Protein AF-A0A366DK91-F1 (afdb_monomer_lite)

Organism: NCBI:txid354351

pLDDT: mean 92.33, std 10.26, range [51.75, 98.25]

Radius of gyration: 20.64 Å; chains: 1; bounding box: 46×15×58 Å

Sequence (70 aa):
MIVTPERIDNALDRLAEIMVLMGDKGHIYLPIYERLEQELEQMQSADNKMSAVHARLKRSQDRKAGSLLA

Structure (mmCIF, N/CA/C/O backbone):
data_AF-A0A366DK91-F1
#
_entry.id   AF-A0A366DK91-F1
#
loop_
_atom_site.group_PDB
_atom_site.id
_atom_site.type_symbol
_atom_site.label_atom_id
_atom_site.label_alt_id
_atom_site.label_comp_id
_atom_site.label_asym_id
_atom_site.label_entity_id
_atom_site.label_seq_id
_atom_site.pdbx_PDB_ins_code
_atom_site.Cartn_x
_atom_site.Cartn_y
_atom_site.Cartn_z
_atom_site.occupancy
_atom_site.B_iso_or_equiv
_atom_site.auth_seq_id
_atom_site.auth_comp_id
_atom_site.auth_asym_id
_atom_site.auth_atom_id
_atom_site.pdbx_PDB_model_num
ATOM 1 N N . MET A 1 1 ? 15.904 -2.349 12.018 1.00 55.81 1 MET A N 1
ATOM 2 C CA . MET A 1 1 ? 15.101 -1.343 11.293 1.00 55.81 1 MET A CA 1
ATOM 3 C C . MET A 1 1 ? 13.718 -1.944 11.073 1.00 55.81 1 MET A C 1
ATOM 5 O O . MET A 1 1 ? 13.659 -3.003 10.470 1.00 55.81 1 MET A O 1
ATOM 9 N N . ILE A 1 2 ? 12.652 -1.358 11.626 1.00 75.81 2 ILE A N 1
ATOM 10 C CA . ILE A 1 2 ? 11.281 -1.893 11.506 1.00 75.81 2 ILE A CA 1
ATOM 11 C C . ILE A 1 2 ? 10.693 -1.453 10.156 1.00 75.81 2 ILE A C 1
ATOM 13 O O . ILE A 1 2 ? 10.900 -0.307 9.739 1.00 75.81 2 ILE A O 1
ATOM 17 N N . VAL A 1 3 ? 10.020 -2.374 9.465 1.00 84.44 3 VAL A N 1
ATOM 18 C CA . VAL A 1 3 ? 9.255 -2.098 8.240 1.00 84.44 3 VAL A CA 1
ATOM 19 C C . VAL A 1 3 ? 7.844 -1.684 8.656 1.00 84.44 3 VAL A C 1
ATOM 21 O O . VAL A 1 3 ? 7.236 -2.376 9.469 1.00 84.44 3 VAL A O 1
ATOM 24 N N . THR A 1 4 ? 7.358 -0.552 8.147 1.00 92.62 4 THR A N 1
ATOM 25 C CA . THR A 1 4 ? 6.007 -0.030 8.423 1.00 92.62 4 THR A CA 1
ATOM 26 C C . THR A 1 4 ? 5.233 0.128 7.111 1.00 92.62 4 THR A C 1
ATOM 28 O O . THR A 1 4 ? 5.886 0.257 6.066 1.00 92.62 4 THR A O 1
ATOM 31 N N . PRO A 1 5 ? 3.886 0.156 7.141 1.00 93.69 5 PRO A N 1
ATOM 32 C CA . PRO A 1 5 ? 3.064 0.374 5.949 1.00 93.69 5 PRO A CA 1
ATOM 33 C C . PRO A 1 5 ? 3.487 1.616 5.162 1.00 93.69 5 PRO A C 1
ATOM 35 O O . PRO A 1 5 ? 3.713 1.539 3.962 1.00 93.69 5 PRO A O 1
ATOM 38 N N . GLU A 1 6 ? 3.726 2.736 5.846 1.00 94.31 6 GLU A N 1
ATOM 39 C CA . GLU A 1 6 ? 4.101 4.010 5.220 1.00 94.31 6 GLU A CA 1
ATOM 40 C C . GLU A 1 6 ? 5.446 3.908 4.501 1.00 94.31 6 GLU A C 1
ATOM 42 O O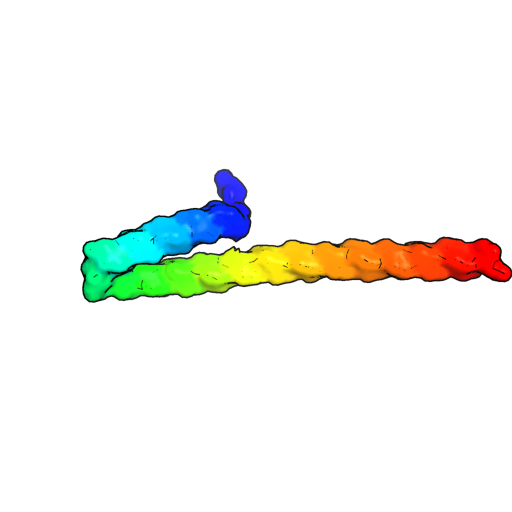 . GLU A 1 6 ? 5.682 4.555 3.485 1.00 94.31 6 GLU A O 1
ATOM 47 N N . ARG A 1 7 ? 6.373 3.102 5.024 1.00 95.12 7 ARG A N 1
ATOM 48 C CA . ARG A 1 7 ? 7.671 2.902 4.377 1.00 95.12 7 ARG A CA 1
ATOM 49 C C . ARG A 1 7 ? 7.573 2.022 3.142 1.00 95.12 7 ARG A C 1
ATOM 51 O O . ARG A 1 7 ? 8.348 2.244 2.218 1.00 95.12 7 ARG A O 1
ATOM 58 N N . ILE A 1 8 ? 6.679 1.034 3.150 1.00 95.88 8 ILE A N 1
ATOM 59 C CA . ILE A 1 8 ? 6.399 0.214 1.968 1.00 95.88 8 ILE A CA 1
ATOM 60 C C . ILE A 1 8 ? 5.723 1.076 0.901 1.00 95.88 8 ILE A C 1
ATOM 62 O O . ILE A 1 8 ? 6.161 1.050 -0.242 1.00 95.88 8 ILE A O 1
ATOM 66 N N . ASP A 1 9 ? 4.753 1.901 1.292 1.00 96.62 9 ASP A N 1
ATOM 67 C CA . ASP A 1 9 ? 4.041 2.830 0.408 1.00 96.62 9 ASP A CA 1
ATOM 68 C C . ASP A 1 9 ? 5.012 3.802 -0.292 1.00 96.62 9 ASP A C 1
ATOM 70 O O . ASP A 1 9 ? 5.119 3.825 -1.515 1.00 96.62 9 ASP A O 1
ATOM 74 N N . ASN A 1 10 ? 5.881 4.471 0.478 1.00 96.88 10 ASN A N 1
ATOM 75 C CA . ASN A 1 10 ? 6.938 5.324 -0.085 1.00 96.88 10 ASN A CA 1
ATOM 76 C C . ASN A 1 10 ? 7.922 4.558 -0.996 1.00 96.88 10 ASN A C 1
ATOM 78 O O . ASN A 1 10 ? 8.497 5.126 -1.928 1.00 96.88 10 ASN A O 1
ATOM 82 N N . ALA A 1 11 ? 8.187 3.278 -0.709 1.00 96.06 11 ALA A N 1
ATOM 83 C CA . ALA A 1 11 ? 9.061 2.455 -1.540 1.00 96.06 11 ALA A CA 1
ATOM 84 C C . ALA A 1 11 ? 8.385 2.060 -2.861 1.00 96.06 11 ALA A C 1
ATOM 86 O O . ALA A 1 11 ? 9.065 2.032 -3.888 1.00 96.06 11 ALA A O 1
ATOM 87 N N . LEU A 1 12 ? 7.076 1.795 -2.842 1.00 98.06 12 LEU A N 1
ATOM 88 C CA . LEU A 1 12 ? 6.261 1.546 -4.031 1.0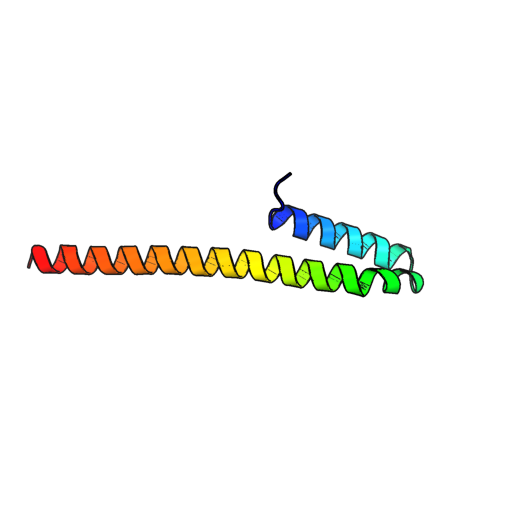0 98.06 12 LEU A CA 1
ATOM 89 C C . LEU A 1 12 ? 6.239 2.771 -4.946 1.00 98.06 12 LEU A C 1
ATOM 91 O O . LEU A 1 12 ? 6.531 2.622 -6.132 1.00 98.06 12 LEU A O 1
ATOM 95 N N . ASP A 1 13 ? 6.013 3.970 -4.398 1.00 98.25 13 ASP A N 1
ATOM 96 C CA . ASP A 1 13 ? 6.067 5.229 -5.156 1.00 98.25 13 ASP A CA 1
ATOM 97 C C . ASP A 1 13 ? 7.418 5.394 -5.855 1.00 98.25 13 ASP A C 1
ATOM 99 O O . ASP A 1 13 ? 7.505 5.615 -7.067 1.00 98.25 13 ASP A O 1
ATOM 103 N N . ARG A 1 14 ? 8.508 5.198 -5.105 1.00 97.31 14 ARG A N 1
ATOM 104 C CA . ARG A 1 14 ? 9.856 5.323 -5.658 1.00 97.31 14 ARG A CA 1
ATOM 105 C C . ARG A 1 14 ? 10.158 4.263 -6.716 1.00 97.31 14 ARG A C 1
ATOM 107 O O . ARG A 1 14 ? 10.867 4.545 -7.684 1.00 97.31 14 ARG A O 1
ATOM 114 N N . LEU A 1 15 ? 9.664 3.040 -6.535 1.00 96.75 15 LEU A N 1
ATOM 115 C CA . LEU A 1 15 ? 9.861 1.964 -7.499 1.00 96.75 15 LEU A CA 1
ATOM 116 C C . LEU A 1 15 ? 9.077 2.235 -8.786 1.00 96.75 15 LEU A C 1
ATOM 118 O O . LEU A 1 15 ? 9.637 2.060 -9.867 1.00 96.75 15 LEU A O 1
ATOM 122 N N . ALA A 1 16 ? 7.848 2.744 -8.682 1.00 97.88 16 ALA A N 1
ATOM 123 C CA . ALA A 1 16 ? 7.047 3.164 -9.826 1.00 97.88 16 ALA A CA 1
ATOM 124 C C . ALA A 1 16 ? 7.745 4.271 -10.634 1.00 97.88 16 ALA A C 1
ATOM 126 O O . ALA A 1 16 ? 7.854 4.155 -11.857 1.00 97.88 16 ALA A O 1
ATOM 127 N N . GLU A 1 17 ? 8.300 5.293 -9.968 1.00 98.06 17 GLU A N 1
ATOM 128 C CA . GLU A 1 17 ? 9.108 6.330 -10.628 1.00 98.06 17 GLU A CA 1
ATOM 129 C C . GLU A 1 17 ? 10.262 5.716 -11.436 1.00 98.06 17 GLU A C 1
ATOM 131 O O . GLU A 1 17 ? 10.446 6.032 -12.612 1.00 98.06 17 GLU A O 1
ATOM 136 N N . ILE A 1 18 ? 11.031 4.809 -10.824 1.00 96.75 18 ILE A N 1
ATOM 137 C CA . ILE A 1 18 ? 12.164 4.141 -11.479 1.00 96.75 18 ILE A CA 1
ATOM 138 C C . ILE A 1 18 ? 11.687 3.311 -12.675 1.00 96.75 18 ILE A C 1
ATOM 140 O O . ILE A 1 18 ? 12.289 3.376 -13.747 1.00 96.75 18 ILE A O 1
ATOM 144 N N . MET A 1 19 ? 10.610 2.543 -12.512 1.00 97.50 19 MET A N 1
ATOM 145 C CA . MET A 1 19 ? 10.055 1.695 -13.567 1.00 97.50 19 MET A CA 1
ATOM 146 C C . MET A 1 19 ? 9.654 2.514 -14.792 1.00 97.50 19 MET A C 1
ATOM 148 O O . MET A 1 19 ? 10.035 2.156 -15.906 1.00 97.50 19 MET A O 1
ATOM 152 N N . VAL A 1 20 ? 8.966 3.641 -14.588 1.00 97.81 20 VAL A N 1
ATOM 153 C CA . VAL A 1 20 ? 8.571 4.553 -15.671 1.00 97.81 20 VAL A CA 1
ATOM 154 C C . VAL A 1 20 ? 9.798 5.177 -16.339 1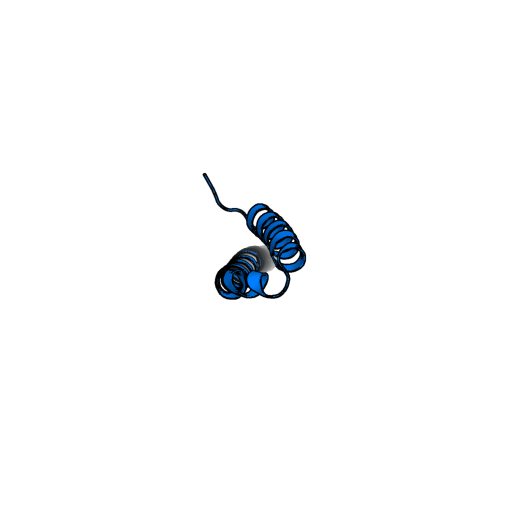.00 97.81 20 VAL A C 1
ATOM 156 O O . VAL A 1 20 ? 9.886 5.191 -17.566 1.00 97.81 20 VAL A O 1
ATOM 159 N N . LEU A 1 21 ? 10.778 5.641 -15.556 1.00 97.88 21 LEU A N 1
ATOM 160 C CA . LEU A 1 21 ? 12.003 6.253 -16.086 1.00 97.88 21 LEU A CA 1
ATOM 161 C C . LEU A 1 21 ? 12.843 5.287 -16.933 1.00 97.88 21 LEU A C 1
ATOM 163 O O . LEU A 1 21 ? 13.527 5.719 -17.860 1.00 97.88 21 LEU A O 1
ATOM 167 N N . MET A 1 22 ? 12.805 3.987 -16.636 1.00 96.19 22 MET A N 1
ATOM 168 C CA . MET A 1 22 ? 13.546 2.975 -17.393 1.00 96.19 22 MET A CA 1
ATOM 169 C C . MET A 1 22 ? 12.802 2.427 -18.624 1.00 96.19 22 MET A C 1
ATOM 171 O O . MET A 1 22 ? 13.390 1.640 -19.375 1.00 96.19 22 MET A O 1
ATOM 175 N N . GLY A 1 23 ? 11.539 2.810 -18.842 1.00 94.88 23 GLY A N 1
ATOM 176 C CA . GLY A 1 23 ? 10.714 2.308 -19.944 1.00 94.88 23 GLY A CA 1
ATOM 177 C C . GLY A 1 23 ? 10.597 0.781 -19.923 1.00 94.88 23 GLY A C 1
ATOM 178 O O . GLY A 1 23 ? 10.361 0.183 -18.877 1.00 94.88 23 GLY A O 1
ATOM 179 N N . ASP A 1 24 ? 10.836 0.120 -21.058 1.00 95.12 24 ASP A N 1
ATOM 180 C CA . ASP A 1 24 ? 10.711 -1.343 -21.174 1.00 95.12 24 ASP A CA 1
ATOM 181 C C . ASP A 1 24 ? 11.601 -2.112 -20.188 1.00 95.12 24 ASP A C 1
ATOM 183 O O . ASP A 1 24 ? 11.221 -3.177 -19.702 1.00 95.12 24 ASP A O 1
ATOM 187 N N . LYS A 1 25 ? 12.761 -1.556 -19.814 1.00 94.62 25 LYS A N 1
ATOM 188 C CA . LYS A 1 25 ? 13.640 -2.169 -18.806 1.00 94.62 25 LYS A CA 1
ATOM 189 C C . LYS A 1 25 ? 13.044 -2.115 -17.396 1.00 94.62 25 LYS A C 1
ATOM 191 O O . LYS A 1 25 ? 13.493 -2.858 -16.532 1.00 94.62 25 LYS A O 1
ATOM 196 N N . GLY A 1 26 ? 12.040 -1.274 -17.150 1.00 94.31 26 GLY A N 1
ATOM 197 C CA . GLY A 1 26 ? 11.310 -1.188 -15.884 1.00 94.31 26 GLY A CA 1
ATOM 198 C C . GLY A 1 26 ? 10.598 -2.482 -15.492 1.00 94.31 26 GLY A C 1
ATOM 199 O O . GLY A 1 26 ? 10.451 -2.754 -14.303 1.00 94.31 26 GLY A O 1
ATOM 200 N N . HIS A 1 27 ? 10.250 -3.334 -16.463 1.00 95.62 27 HIS A N 1
ATOM 201 C CA . HIS A 1 27 ? 9.567 -4.609 -16.213 1.00 95.62 27 HIS A CA 1
ATOM 202 C C . HIS A 1 27 ? 10.346 -5.550 -15.283 1.00 95.62 27 HIS A C 1
ATOM 204 O O . HIS A 1 27 ? 9.736 -6.397 -14.638 1.00 95.62 27 HIS A O 1
ATOM 210 N N . ILE A 1 28 ? 11.672 -5.392 -15.145 1.00 96.81 28 ILE A N 1
ATOM 211 C CA . ILE A 1 28 ? 12.468 -6.224 -14.225 1.00 96.81 28 ILE A CA 1
ATOM 212 C C . ILE A 1 28 ? 12.057 -6.041 -12.759 1.00 96.81 28 ILE A C 1
ATOM 214 O O . ILE A 1 28 ? 12.323 -6.912 -11.935 1.00 96.81 28 ILE A O 1
ATOM 218 N N . TYR A 1 29 ? 11.448 -4.899 -12.430 1.00 96.81 29 TYR A N 1
ATOM 219 C CA . TYR A 1 29 ? 11.038 -4.560 -11.074 1.00 96.81 29 TYR A CA 1
ATOM 220 C C . TYR A 1 29 ? 9.609 -4.996 -10.750 1.00 96.81 29 TYR A C 1
ATOM 222 O O . TYR A 1 29 ? 9.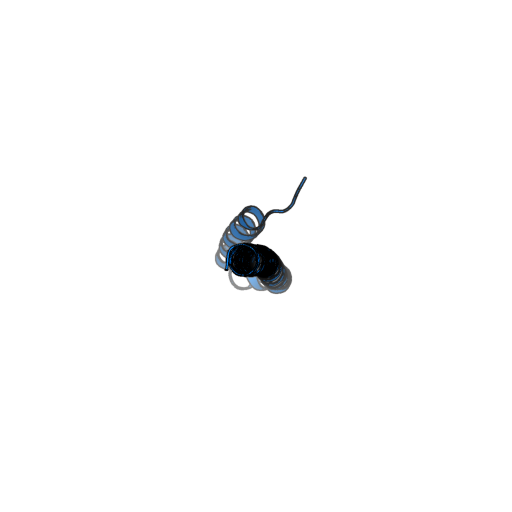256 -4.983 -9.573 1.00 96.81 29 TYR A O 1
ATOM 230 N N . LEU A 1 30 ? 8.818 -5.436 -11.741 1.00 96.50 30 LEU A N 1
ATOM 231 C CA . LEU A 1 30 ? 7.442 -5.905 -11.530 1.00 96.50 30 LEU A CA 1
ATOM 232 C C . LEU A 1 30 ? 7.327 -6.932 -10.391 1.00 96.50 30 LEU A C 1
ATOM 234 O O . LEU A 1 30 ? 6.513 -6.708 -9.500 1.00 96.50 30 LEU A O 1
ATOM 238 N N . PRO A 1 31 ? 8.177 -7.977 -10.307 1.00 97.69 31 PRO A N 1
ATOM 239 C CA . PRO A 1 31 ? 8.059 -8.954 -9.223 1.00 97.69 31 PRO A CA 1
ATOM 240 C C . PRO A 1 31 ? 8.289 -8.356 -7.827 1.00 97.69 31 PRO A C 1
ATOM 242 O O . PRO A 1 31 ? 7.752 -8.843 -6.836 1.00 97.69 31 PRO A O 1
ATOM 245 N N . ILE A 1 32 ? 9.121 -7.314 -7.729 1.00 96.38 32 ILE A N 1
ATOM 246 C CA . ILE A 1 32 ? 9.385 -6.620 -6.463 1.00 96.38 32 ILE A CA 1
ATOM 247 C C . ILE A 1 32 ? 8.209 -5.707 -6.123 1.00 96.38 32 ILE A C 1
ATOM 249 O O . ILE A 1 32 ? 7.787 -5.674 -4.970 1.00 96.38 32 ILE A O 1
ATOM 253 N N . TYR A 1 33 ? 7.677 -5.002 -7.120 1.00 97.56 33 TYR A N 1
ATOM 254 C CA . TYR A 1 33 ? 6.519 -4.130 -6.973 1.00 97.56 33 TYR A CA 1
ATOM 255 C C . TYR A 1 33 ? 5.299 -4.908 -6.463 1.00 97.56 33 TYR A C 1
ATOM 257 O O . TYR A 1 33 ? 4.785 -4.598 -5.393 1.00 97.56 33 TYR A O 1
ATOM 265 N N . GLU A 1 34 ? 4.934 -6.002 -7.139 1.00 98.12 34 GLU A N 1
ATOM 266 C CA . GLU A 1 34 ? 3.800 -6.859 -6.760 1.00 98.12 34 GLU A CA 1
ATOM 267 C C . GLU A 1 34 ? 3.941 -7.414 -5.337 1.00 98.12 34 GLU A C 1
ATOM 269 O O . GLU A 1 34 ? 2.979 -7.477 -4.571 1.00 98.12 34 GLU A O 1
ATOM 274 N N . ARG A 1 35 ? 5.159 -7.811 -4.951 1.00 97.19 35 ARG A N 1
ATOM 275 C CA . ARG A 1 35 ? 5.416 -8.305 -3.598 1.00 97.19 35 ARG A CA 1
ATOM 276 C C . ARG A 1 35 ? 5.197 -7.216 -2.544 1.00 97.19 35 ARG A C 1
ATOM 278 O O . ARG A 1 35 ? 4.622 -7.502 -1.497 1.00 97.19 35 ARG A O 1
ATOM 285 N N . LEU A 1 36 ? 5.671 -5.998 -2.796 1.00 97.19 36 LEU A N 1
ATOM 286 C CA . LEU A 1 36 ? 5.504 -4.879 -1.868 1.00 97.19 36 LEU A CA 1
ATOM 287 C C . LEU A 1 36 ? 4.031 -4.467 -1.744 1.00 97.19 36 LEU A C 1
ATOM 289 O O . LEU A 1 36 ? 3.581 -4.209 -0.630 1.00 97.19 36 LEU A O 1
ATOM 293 N N . GLU A 1 37 ? 3.264 -4.487 -2.837 1.00 98.12 37 GLU A N 1
ATOM 294 C CA . GLU A 1 37 ? 1.813 -4.255 -2.794 1.00 98.12 37 GLU A CA 1
ATOM 295 C C . GLU A 1 37 ? 1.103 -5.286 -1.907 1.00 98.12 37 GLU A C 1
ATOM 297 O O . GLU A 1 37 ? 0.316 -4.926 -1.030 1.00 98.12 37 GLU A O 1
ATOM 302 N N . GLN A 1 38 ? 1.433 -6.571 -2.069 1.00 97.81 38 GLN A N 1
ATOM 303 C CA . GLN A 1 38 ? 0.862 -7.638 -1.243 1.00 97.81 38 GLN A CA 1
ATOM 304 C C . GLN A 1 38 ? 1.232 -7.493 0.237 1.00 97.81 38 GLN A C 1
ATOM 306 O O . GLN A 1 38 ? 0.394 -7.727 1.110 1.00 97.81 38 GLN A O 1
ATOM 311 N N . GLU A 1 39 ? 2.481 -7.134 0.545 1.00 96.31 39 GLU A N 1
ATOM 312 C CA . GLU A 1 39 ? 2.920 -6.911 1.925 1.00 96.31 39 GLU A CA 1
ATOM 313 C C . GLU A 1 39 ? 2.189 -5.708 2.552 1.00 96.31 39 GLU A C 1
ATOM 315 O O . GLU A 1 39 ? 1.734 -5.803 3.696 1.00 96.31 39 GLU A O 1
ATOM 320 N N . LEU A 1 40 ? 1.995 -4.617 1.799 1.00 96.81 40 LEU A N 1
ATOM 321 C CA . LEU A 1 40 ? 1.235 -3.447 2.247 1.00 96.81 40 LEU A CA 1
ATOM 322 C C . LEU A 1 40 ? -0.222 -3.804 2.570 1.00 96.81 40 LEU A C 1
ATOM 324 O O . LEU A 1 40 ? -0.710 -3.491 3.661 1.00 96.81 40 LEU A O 1
ATOM 328 N N . GLU A 1 41 ? -0.900 -4.508 1.660 1.00 97.19 41 GLU A N 1
ATOM 329 C CA . GLU A 1 41 ? -2.285 -4.945 1.856 1.00 97.19 41 GLU A CA 1
ATOM 330 C C . GLU A 1 41 ? -2.414 -5.853 3.088 1.00 97.19 41 GLU A C 1
ATOM 332 O O . GLU A 1 41 ? -3.329 -5.696 3.904 1.00 97.19 41 GLU A O 1
ATOM 337 N N . GLN A 1 42 ? -1.473 -6.783 3.276 1.00 96.50 42 GLN A N 1
ATOM 338 C CA . GLN A 1 42 ? -1.466 -7.679 4.432 1.00 96.50 42 GLN A CA 1
ATOM 339 C C . GLN A 1 42 ? -1.323 -6.919 5.752 1.00 96.50 42 GLN A C 1
ATOM 341 O O . GLN A 1 42 ? -2.054 -7.222 6.701 1.00 96.50 42 GLN A O 1
ATOM 346 N N . MET A 1 43 ? -0.426 -5.930 5.817 1.00 95.06 43 MET A N 1
ATOM 347 C CA . MET A 1 43 ? -0.237 -5.113 7.018 1.00 95.06 43 MET A CA 1
ATOM 348 C C . MET A 1 43 ? -1.497 -4.311 7.351 1.00 95.06 43 MET A C 1
ATOM 350 O O . MET A 1 43 ? -2.018 -4.412 8.462 1.00 95.06 43 MET A O 1
ATOM 354 N N . GLN A 1 44 ? -2.057 -3.603 6.370 1.00 94.62 44 GLN A N 1
ATOM 355 C CA . GLN A 1 44 ? -3.286 -2.827 6.561 1.00 94.62 44 GLN A CA 1
ATOM 356 C C . GLN A 1 44 ? -4.472 -3.725 6.955 1.00 94.62 44 GLN A C 1
ATOM 358 O O . GLN A 1 44 ? -5.274 -3.384 7.828 1.00 94.62 44 GLN A O 1
ATOM 363 N N . SER A 1 45 ? -4.580 -4.915 6.355 1.00 95.75 45 SER A N 1
ATOM 364 C CA . SER A 1 45 ? -5.602 -5.907 6.705 1.00 95.75 45 SER A CA 1
ATOM 365 C C . SER A 1 45 ? -5.452 -6.401 8.145 1.00 95.75 45 SER A C 1
ATOM 367 O O . SER A 1 45 ? -6.452 -6.552 8.855 1.00 95.75 45 SER A O 1
ATOM 369 N N . ALA A 1 46 ? -4.221 -6.646 8.600 1.00 94.31 46 ALA A N 1
ATOM 370 C CA . ALA A 1 46 ? -3.942 -7.065 9.968 1.00 94.31 46 ALA A CA 1
ATOM 371 C C . ALA A 1 46 ? -4.337 -5.981 10.984 1.00 94.31 46 ALA A C 1
ATOM 373 O O . ALA A 1 46 ? -5.045 -6.287 11.950 1.00 94.31 46 ALA A O 1
ATOM 374 N N . ASP A 1 47 ? -3.981 -4.722 10.724 1.00 92.88 47 ASP A N 1
ATOM 375 C CA . ASP A 1 47 ? -4.313 -3.585 11.591 1.00 92.88 47 ASP A CA 1
ATOM 376 C C . ASP A 1 47 ? -5.828 -3.358 11.686 1.00 92.88 47 ASP A C 1
ATOM 378 O O . ASP A 1 47 ? -6.391 -3.191 12.778 1.00 92.88 47 ASP A O 1
ATOM 382 N N . ASN A 1 48 ? -6.528 -3.453 10.553 1.00 94.25 48 ASN A N 1
ATOM 383 C CA . ASN A 1 48 ? -7.985 -3.360 10.502 1.00 94.25 48 ASN A CA 1
ATOM 384 C C . ASN A 1 48 ? -8.658 -4.502 11.275 1.00 94.25 48 ASN A C 1
ATOM 386 O O . ASN A 1 48 ? -9.595 -4.274 12.050 1.00 94.25 48 ASN A O 1
ATOM 390 N N . LYS A 1 49 ? -8.168 -5.739 11.117 1.00 96.19 49 LYS A N 1
ATOM 391 C CA . LYS A 1 49 ? -8.666 -6.898 11.873 1.00 96.19 49 LYS A CA 1
ATOM 392 C C . LYS A 1 49 ? -8.451 -6.710 13.369 1.00 96.19 49 LYS A C 1
ATOM 394 O O . LYS A 1 49 ? -9.366 -6.990 14.143 1.00 96.19 49 LYS A O 1
ATOM 399 N N . MET A 1 50 ? -7.291 -6.210 13.785 1.00 95.38 50 MET A N 1
ATOM 400 C CA . MET A 1 50 ? -7.004 -6.002 15.201 1.00 95.38 50 MET A CA 1
ATOM 401 C C . MET A 1 50 ? -7.888 -4.914 15.810 1.00 95.38 50 MET A C 1
ATOM 403 O O . MET A 1 50 ? -8.488 -5.110 16.869 1.00 95.38 50 MET A O 1
ATOM 407 N N . SER A 1 51 ? -8.097 -3.820 15.080 1.00 95.75 51 SER A N 1
ATOM 408 C CA . SER A 1 51 ? -9.051 -2.772 15.453 1.00 95.75 51 SER A CA 1
ATOM 409 C C . SER A 1 51 ? -10.476 -3.322 15.610 1.00 95.75 51 SER A C 1
ATOM 411 O O . SER A 1 51 ? -11.166 -3.030 16.593 1.00 95.75 51 SER A O 1
ATOM 413 N N . ALA A 1 52 ? -10.911 -4.196 14.697 1.00 95.94 52 ALA A N 1
ATOM 414 C CA . ALA A 1 52 ? -12.209 -4.861 14.784 1.00 95.94 52 ALA A CA 1
ATOM 415 C C . ALA A 1 52 ? -12.314 -5.809 15.995 1.00 95.94 52 ALA A C 1
ATOM 417 O O . ALA A 1 52 ? -13.365 -5.862 16.646 1.00 95.94 52 ALA A O 1
ATOM 418 N N . VAL A 1 53 ? -11.236 -6.527 16.331 1.00 97.50 53 VAL A N 1
ATOM 419 C CA . VAL A 1 53 ? -11.147 -7.374 17.532 1.00 97.50 53 VAL A CA 1
ATOM 420 C C . VAL A 1 53 ? -11.297 -6.530 18.798 1.00 97.50 53 VAL A C 1
ATOM 422 O O . VAL A 1 53 ? -12.132 -6.858 19.646 1.00 97.50 53 VAL A O 1
ATOM 425 N N . HIS A 1 54 ? -10.585 -5.405 18.902 1.00 96.62 54 HIS A N 1
ATOM 426 C CA . HIS A 1 54 ? -10.714 -4.481 20.033 1.00 96.62 54 HIS A CA 1
ATOM 427 C C . HIS A 1 54 ? -12.136 -3.920 20.164 1.00 96.62 54 HIS A C 1
ATOM 429 O O . HIS A 1 54 ? -12.721 -3.950 21.250 1.00 96.62 54 HIS A O 1
ATOM 435 N N . ALA A 1 55 ? -12.744 -3.486 19.057 1.00 96.25 55 ALA A N 1
ATOM 436 C CA . ALA A 1 55 ? -14.120 -2.993 19.058 1.00 96.25 55 ALA A CA 1
ATOM 437 C C . ALA A 1 55 ? -15.127 -4.076 19.486 1.00 96.25 55 ALA A C 1
ATOM 439 O O . ALA A 1 55 ? -16.072 -3.805 20.233 1.00 96.25 55 ALA A O 1
ATOM 440 N N . ARG A 1 56 ? -14.929 -5.324 19.041 1.00 96.06 56 ARG A N 1
ATOM 441 C CA . ARG A 1 56 ? -15.759 -6.467 19.447 1.00 96.06 56 ARG A CA 1
ATOM 442 C C . ARG A 1 56 ? -15.626 -6.758 20.940 1.00 96.06 56 ARG A C 1
ATOM 444 O O . ARG A 1 56 ? -16.647 -7.017 21.581 1.00 96.06 56 ARG A O 1
ATOM 451 N N . LEU A 1 57 ? -14.408 -6.712 21.479 1.00 96.81 57 LEU A N 1
ATOM 452 C CA . LEU A 1 57 ? -14.150 -6.915 22.902 1.00 96.81 57 LEU A CA 1
ATOM 453 C C . LEU A 1 57 ? -14.863 -5.851 23.743 1.00 96.81 57 LEU A C 1
ATOM 455 O O . LEU A 1 57 ? -15.614 -6.217 24.646 1.00 96.81 57 LEU A O 1
ATOM 459 N N . LYS A 1 58 ? -14.724 -4.570 23.377 1.00 95.31 58 LYS A N 1
ATOM 460 C CA . LYS A 1 58 ? -15.399 -3.452 24.052 1.00 95.31 58 LYS A CA 1
ATOM 461 C C . LYS A 1 58 ? -16.916 -3.650 24.095 1.00 95.31 58 LYS A C 1
ATOM 463 O O . LYS A 1 58 ? -17.496 -3.710 25.172 1.00 95.31 58 LYS A O 1
ATOM 468 N N . ARG A 1 59 ? -17.548 -3.925 22.944 1.00 94.75 59 ARG A N 1
ATOM 469 C CA . ARG A 1 59 ? -18.994 -4.230 22.885 1.00 94.75 59 ARG A CA 1
ATOM 470 C C . ARG A 1 59 ? -19.390 -5.411 23.773 1.00 94.75 59 ARG A C 1
ATOM 472 O O . ARG A 1 59 ? -20.490 -5.440 24.316 1.00 94.75 59 ARG A O 1
ATOM 479 N N . SER A 1 60 ? -18.532 -6.425 23.890 1.00 94.88 60 SER A N 1
ATOM 480 C CA . S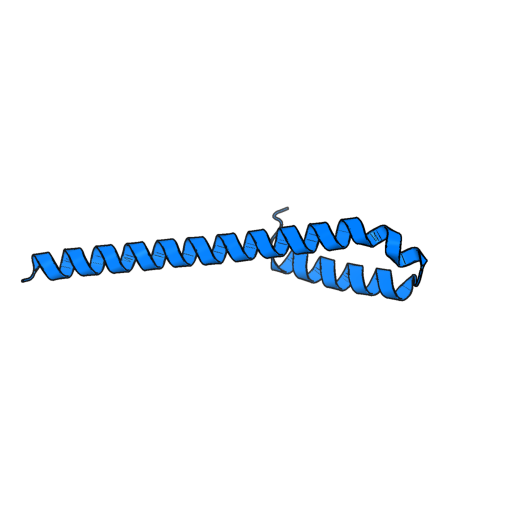ER A 1 60 ? -18.809 -7.568 24.759 1.00 94.88 60 SER A CA 1
ATOM 481 C C . SER A 1 60 ? -18.724 -7.217 26.243 1.00 94.88 60 SER A C 1
ATOM 483 O O . SER A 1 60 ? -19.464 -7.809 27.026 1.00 94.88 60 SER A O 1
ATOM 485 N N . GLN A 1 61 ? -17.821 -6.318 26.629 1.00 94.81 61 GLN A N 1
ATOM 486 C CA . GLN A 1 61 ? -17.691 -5.832 28.002 1.00 94.81 61 GLN A CA 1
ATOM 487 C C . GLN A 1 61 ? -18.875 -4.933 28.368 1.00 94.81 61 GLN A C 1
ATOM 489 O O . GLN A 1 61 ? -19.496 -5.168 29.401 1.00 94.81 61 GLN A O 1
ATOM 494 N N . ASP A 1 62 ? -19.263 -4.017 27.478 1.00 92.75 62 ASP A N 1
ATOM 495 C CA . ASP A 1 62 ? -20.406 -3.116 27.677 1.00 92.75 62 ASP A CA 1
ATOM 496 C C . ASP A 1 62 ? -21.711 -3.898 27.898 1.00 92.75 62 ASP A C 1
ATOM 498 O O . ASP A 1 62 ? -22.470 -3.607 28.821 1.00 92.75 62 ASP A O 1
ATOM 502 N N . ARG A 1 63 ? -21.947 -4.967 27.118 1.00 91.31 63 ARG A N 1
ATOM 503 C CA . ARG A 1 63 ? -23.105 -5.857 27.324 1.00 91.31 63 ARG A CA 1
ATOM 504 C C . ARG A 1 63 ? -23.098 -6.545 28.687 1.00 91.31 63 ARG A C 1
ATOM 506 O O . ARG A 1 63 ? -24.150 -6.664 29.302 1.00 91.31 63 ARG A O 1
ATOM 513 N N . LYS A 1 64 ? -21.934 -7.020 29.145 1.00 88.44 64 LYS A N 1
ATOM 514 C CA . LYS A 1 64 ? -21.809 -7.669 30.459 1.00 88.44 64 LYS A CA 1
ATOM 515 C C . LYS A 1 64 ? -22.037 -6.671 31.594 1.00 88.44 64 LYS A C 1
ATOM 517 O O . LYS A 1 64 ? -22.724 -7.002 32.546 1.00 88.44 64 LYS A O 1
ATOM 522 N N . ALA A 1 65 ? -21.499 -5.457 31.478 1.00 80.62 65 ALA A N 1
ATOM 523 C CA . ALA A 1 65 ? -21.701 -4.399 32.464 1.00 80.62 65 ALA A CA 1
ATOM 524 C C . ALA A 1 65 ? -23.173 -3.957 32.535 1.00 80.62 65 ALA A C 1
ATOM 526 O O . ALA A 1 65 ? -23.718 -3.819 33.625 1.00 80.62 65 ALA A O 1
ATOM 527 N N . GLY A 1 66 ? -23.840 -3.817 31.385 1.00 74.69 66 GLY A N 1
ATOM 528 C CA . GLY A 1 66 ? -25.266 -3.491 31.323 1.00 74.69 66 GLY A CA 1
ATOM 529 C C . GLY A 1 66 ? -26.178 -4.586 31.886 1.00 74.69 66 GLY A C 1
ATOM 530 O O . GLY A 1 66 ? -27.197 -4.261 32.480 1.00 74.69 66 GLY A O 1
ATOM 531 N N . SER A 1 67 ? -25.806 -5.868 31.768 1.00 69.25 67 SER A N 1
ATOM 532 C CA . SER A 1 67 ? -26.579 -6.975 32.360 1.00 69.25 67 SER A CA 1
ATOM 533 C C . SER A 1 67 ? -26.318 -7.198 33.855 1.00 69.25 67 SER A C 1
ATOM 535 O O . SER A 1 67 ? -26.966 -8.053 34.445 1.00 69.25 67 SER A O 1
ATOM 537 N N . LEU A 1 68 ? -25.338 -6.512 34.448 1.00 61.81 68 LEU A N 1
ATOM 538 C CA . LEU A 1 68 ? -25.019 -6.572 35.882 1.00 61.81 68 LEU A CA 1
ATOM 539 C C . LEU A 1 68 ? -25.706 -5.453 36.682 1.00 61.81 68 LEU A C 1
ATOM 541 O O . LEU A 1 68 ? -25.713 -5.500 37.908 1.00 61.81 68 LEU A O 1
ATOM 545 N N . LEU A 1 69 ? -26.250 -4.447 35.990 1.00 58.34 69 LEU A N 1
ATOM 546 C CA . LEU A 1 69 ? -26.935 -3.285 36.566 1.00 58.34 69 LEU A CA 1
ATOM 547 C C . LEU A 1 69 ? -28.455 -3.289 36.309 1.00 58.34 69 LEU A C 1
ATOM 549 O O . LEU A 1 69 ? -29.133 -2.353 36.733 1.00 58.34 69 LEU A O 1
ATOM 553 N N . ALA A 1 70 ? -28.968 -4.305 35.610 1.00 51.75 70 ALA A N 1
ATOM 554 C CA . ALA A 1 70 ? -30.389 -4.553 35.359 1.00 51.75 70 ALA A CA 1
ATOM 555 C C . ALA A 1 70 ? -30.855 -5.761 36.178 1.00 51.75 70 ALA A C 1
ATOM 557 O O . ALA A 1 70 ? -32.004 -5.719 36.667 1.00 51.75 70 ALA A O 1
#

F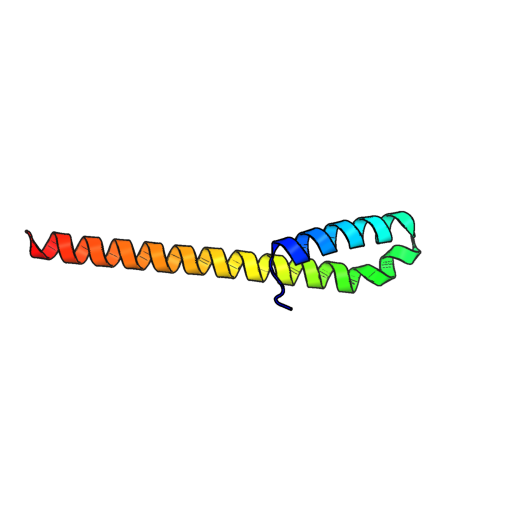oldseek 3Di:
DDDDLVNLVVVLVVLVVVLVVVDPVSVVCVVVNVVSVVVSVVRVVVVVVVVVVVVVVVVVVVVVVVVVVD

Secondary structure (DSSP, 8-state):
----HHHHHHHHHHHHHHHHHTGGGGGGGHHHHHHHHHHHHHHHHHHHHHHHHHHHHHHHHHHHHHTT--